Protein AF-A0A7J3JB28-F1 (afdb_monomer_lite)

Structure (mmCIF, N/CA/C/O backbone):
data_AF-A0A7J3JB28-F1
#
_entry.id   AF-A0A7J3JB28-F1
#
loop_
_atom_site.group_PDB
_atom_site.id
_atom_site.type_symbol
_atom_site.label_atom_id
_atom_site.label_alt_id
_atom_site.label_comp_id
_atom_site.label_asym_id
_atom_site.label_entity_id
_atom_site.label_seq_id
_atom_site.pdbx_PDB_ins_code
_atom_site.Cartn_x
_atom_site.Cartn_y
_atom_site.Cartn_z
_atom_site.occupancy
_atom_site.B_iso_or_equiv
_atom_site.auth_seq_id
_atom_site.auth_comp_id
_atom_site.auth_asym_id
_atom_site.auth_atom_id
_atom_site.pdbx_PDB_model_num
ATOM 1 N N . MET A 1 1 ? 47.075 -3.648 -44.534 1.00 46.03 1 MET A N 1
ATOM 2 C CA . MET A 1 1 ? 46.184 -3.100 -43.489 1.00 46.03 1 MET A CA 1
ATOM 3 C C . MET A 1 1 ? 44.748 -3.310 -43.951 1.00 46.03 1 MET A C 1
ATOM 5 O O . MET A 1 1 ? 44.348 -2.665 -44.908 1.00 46.03 1 MET A O 1
ATOM 9 N N . MET A 1 2 ? 44.014 -4.276 -43.385 1.00 45.34 2 MET A N 1
ATOM 10 C CA . MET A 1 2 ? 42.614 -4.510 -43.770 1.00 45.34 2 MET A CA 1
ATOM 11 C C . MET A 1 2 ? 41.726 -3.452 -43.120 1.00 45.34 2 MET A C 1
ATOM 13 O O . MET A 1 2 ? 41.536 -3.448 -41.904 1.00 45.34 2 MET A O 1
ATOM 17 N N . THR A 1 3 ? 41.192 -2.544 -43.929 1.00 58.06 3 THR A N 1
ATOM 18 C CA . THR A 1 3 ? 40.138 -1.626 -43.511 1.00 58.06 3 THR A CA 1
ATOM 19 C C . THR A 1 3 ? 38.873 -2.449 -43.276 1.00 58.06 3 THR A C 1
ATOM 21 O O . THR A 1 3 ? 38.276 -2.979 -44.210 1.00 58.06 3 THR A O 1
ATOM 24 N N . LYS A 1 4 ? 38.476 -2.614 -42.007 1.00 64.38 4 LYS A N 1
ATOM 25 C CA . LYS A 1 4 ? 37.159 -3.164 -41.657 1.00 64.38 4 LYS A CA 1
ATOM 26 C C . LYS A 1 4 ? 36.108 -2.277 -42.324 1.00 64.38 4 LYS A C 1
ATOM 28 O O . LYS A 1 4 ? 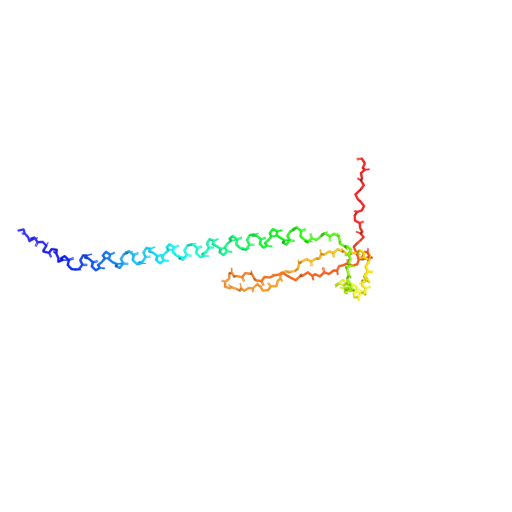35.870 -1.165 -41.861 1.00 64.38 4 LYS A O 1
ATOM 33 N N . GLN A 1 5 ? 35.516 -2.745 -43.420 1.00 67.25 5 GLN A N 1
ATOM 34 C CA . GLN A 1 5 ? 34.375 -2.084 -44.044 1.00 67.25 5 GLN A CA 1
ATOM 35 C C . GLN A 1 5 ? 33.208 -2.137 -43.052 1.00 67.25 5 GLN A C 1
ATOM 37 O O . GLN A 1 5 ? 32.580 -3.177 -42.851 1.00 67.25 5 GLN A O 1
ATOM 42 N N . LEU A 1 6 ? 32.980 -1.020 -42.362 1.00 65.81 6 LEU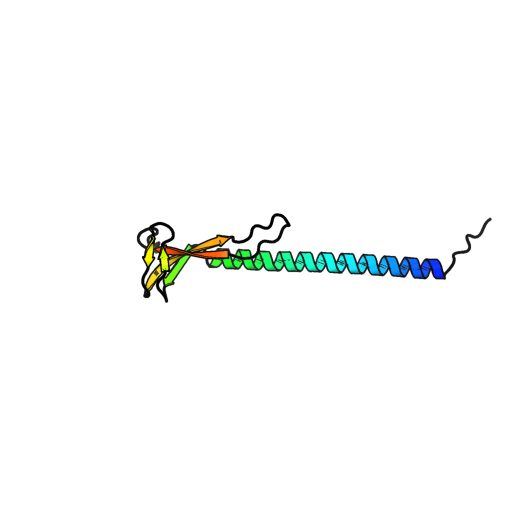 A N 1
ATOM 43 C CA . LEU A 1 6 ? 31.838 -0.822 -41.481 1.00 65.81 6 LEU A CA 1
ATOM 44 C C . LEU A 1 6 ? 30.584 -0.750 -42.357 1.00 65.81 6 LEU A C 1
ATOM 46 O O . LEU A 1 6 ? 30.432 0.184 -43.138 1.00 65.81 6 LEU A O 1
ATOM 50 N N . ASN A 1 7 ? 29.709 -1.750 -42.251 1.00 78.12 7 ASN A N 1
ATOM 51 C CA . ASN A 1 7 ? 28.446 -1.756 -42.979 1.00 78.12 7 ASN A CA 1
ATOM 52 C C . ASN A 1 7 ? 27.460 -0.793 -42.276 1.00 78.12 7 ASN A C 1
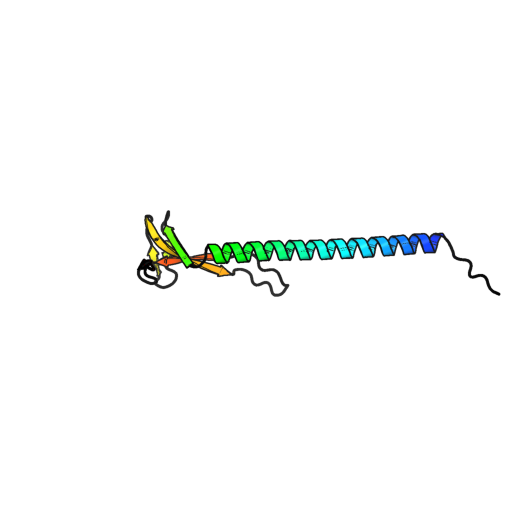ATOM 54 O O . ASN A 1 7 ? 27.071 -1.078 -41.137 1.00 78.12 7 ASN A O 1
ATOM 58 N N . PRO A 1 8 ? 27.079 0.333 -42.907 1.00 77.94 8 PRO A N 1
ATOM 59 C CA . PRO A 1 8 ? 26.276 1.383 -42.276 1.00 77.94 8 PRO A CA 1
ATOM 60 C C . PRO A 1 8 ? 24.896 0.893 -41.816 1.00 77.94 8 PRO A C 1
ATOM 62 O O . PRO A 1 8 ? 24.426 1.322 -40.762 1.00 77.94 8 PRO A O 1
ATOM 65 N N . ASP A 1 9 ? 24.295 -0.070 -42.519 1.00 79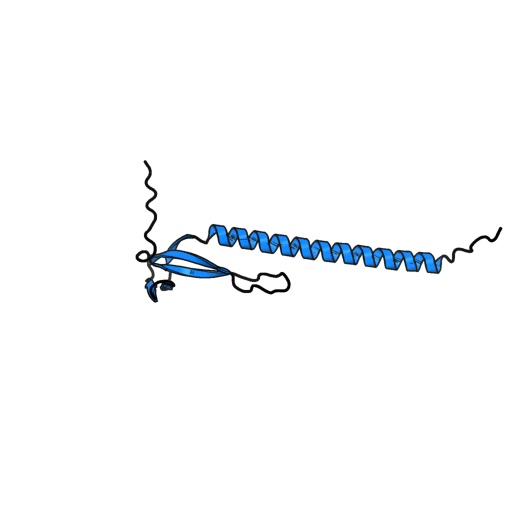.44 9 ASP A N 1
ATOM 66 C CA . ASP A 1 9 ? 22.969 -0.602 -42.179 1.00 79.44 9 ASP A CA 1
ATOM 67 C C . ASP A 1 9 ? 22.990 -1.397 -40.868 1.00 79.44 9 ASP A C 1
ATOM 69 O O . ASP A 1 9 ? 22.111 -1.246 -40.018 1.00 79.44 9 ASP A O 1
ATOM 73 N N . LYS A 1 10 ? 24.052 -2.182 -40.642 1.00 82.62 10 LYS A N 1
ATOM 74 C CA . LYS A 1 10 ? 24.234 -2.933 -39.387 1.00 82.62 10 LYS A CA 1
ATOM 75 C C . LYS A 1 10 ? 24.445 -2.008 -38.189 1.00 82.62 10 LYS A C 1
ATOM 77 O O . LYS A 1 10 ? 24.014 -2.321 -37.083 1.00 82.62 10 LYS A O 1
ATOM 82 N N . ILE A 1 11 ? 25.093 -0.864 -38.403 1.00 83.62 11 ILE A N 1
ATOM 83 C CA . ILE A 1 11 ? 25.321 0.140 -37.356 1.00 83.62 11 ILE A CA 1
ATOM 84 C C . ILE A 1 11 ? 24.007 0.840 -37.004 1.00 83.62 11 ILE A C 1
ATOM 86 O O . ILE A 1 11 ? 23.704 1.013 -35.822 1.00 83.62 11 ILE A O 1
ATOM 90 N N . ALA A 1 12 ? 23.203 1.196 -38.010 1.00 86.88 12 ALA A N 1
ATOM 91 C CA . ALA A 1 12 ? 21.885 1.789 -37.806 1.00 86.88 12 ALA A CA 1
ATOM 92 C C . ALA A 1 12 ? 20.943 0.836 -37.048 1.00 86.88 12 ALA A C 1
ATOM 94 O O . ALA A 1 12 ? 20.257 1.252 -36.110 1.00 86.88 12 ALA A O 1
ATOM 95 N N . GLU A 1 13 ? 20.956 -0.454 -37.391 1.00 89.38 13 GLU A N 1
ATOM 96 C CA . GLU A 1 13 ? 20.171 -1.472 -36.694 1.00 89.38 13 GLU A CA 1
ATOM 97 C C . GLU A 1 13 ? 20.622 -1.656 -35.237 1.00 89.38 13 GLU A C 1
ATOM 99 O O . GLU A 1 13 ? 19.791 -1.644 -34.324 1.00 89.38 13 GLU A O 1
ATOM 104 N N . GLN A 1 14 ? 21.932 -1.752 -34.993 1.00 87.69 14 GLN A N 1
ATOM 105 C CA . GLN A 1 14 ? 22.483 -1.872 -33.643 1.00 87.69 14 GLN A CA 1
ATOM 106 C C . GLN A 1 14 ? 22.144 -0.646 -32.780 1.00 87.69 14 GLN A C 1
ATOM 108 O O . GLN A 1 14 ? 21.788 -0.790 -31.608 1.00 87.69 14 GLN A O 1
ATOM 113 N N . TYR A 1 15 ? 22.191 0.557 -33.358 1.00 90.88 15 TYR A N 1
ATOM 114 C CA . TYR A 1 15 ? 21.784 1.783 -32.675 1.00 90.88 15 TYR A CA 1
ATOM 115 C C . TYR A 1 15 ? 20.289 1.778 -32.325 1.00 90.88 15 TYR A C 1
ATOM 117 O O . TYR A 1 15 ? 19.914 2.149 -31.210 1.00 90.88 15 TYR A O 1
ATOM 125 N N . ARG A 1 16 ? 19.428 1.295 -33.232 1.00 93.94 16 ARG A N 1
ATOM 126 C CA . ARG A 1 16 ? 17.986 1.153 -32.978 1.00 93.94 16 ARG A CA 1
ATOM 127 C C . ARG A 1 16 ? 17.709 0.198 -31.816 1.00 93.94 16 ARG A C 1
ATOM 129 O O . ARG A 1 16 ? 16.939 0.547 -30.924 1.00 93.94 16 ARG A O 1
ATOM 136 N N . LEU A 1 17 ? 18.359 -0.967 -31.800 1.00 94.19 17 LEU A N 1
ATOM 137 C CA . LEU A 1 17 ? 18.215 -1.955 -30.724 1.00 94.19 17 LEU A CA 1
ATOM 138 C C . LEU A 1 17 ? 18.699 -1.401 -29.379 1.00 94.19 17 LEU A C 1
ATOM 140 O O . LEU A 1 17 ? 18.026 -1.559 -28.362 1.00 94.19 17 LEU A O 1
ATOM 144 N N . TYR A 1 18 ? 19.831 -0.692 -29.373 1.00 93.69 18 TYR A N 1
ATOM 145 C CA . TYR A 1 18 ? 20.328 -0.020 -28.175 1.00 93.69 18 TYR A CA 1
ATOM 146 C C . TYR A 1 18 ? 19.332 1.021 -27.647 1.00 93.69 18 TYR A C 1
ATOM 148 O O . TYR A 1 18 ? 19.061 1.062 -26.444 1.00 93.69 18 TYR A O 1
ATOM 156 N N . LYS A 1 19 ? 18.759 1.840 -28.539 1.00 95.69 19 LYS A N 1
ATOM 157 C CA . LYS A 1 19 ? 17.761 2.852 -28.178 1.00 95.69 19 LYS A CA 1
ATOM 158 C C . LYS A 1 19 ? 16.519 2.211 -27.553 1.00 95.69 19 LYS A C 1
ATOM 160 O O . LYS A 1 19 ? 16.126 2.624 -26.466 1.00 95.69 19 LYS A O 1
ATOM 165 N N . GLN A 1 20 ? 15.981 1.159 -28.171 1.00 95.81 20 GLN A N 1
ATOM 166 C CA . GLN A 1 20 ? 14.829 0.416 -27.645 1.00 95.81 20 GLN A CA 1
ATOM 167 C C . GLN A 1 20 ? 15.117 -0.201 -26.272 1.00 95.81 20 GLN A C 1
ATOM 169 O O . GLN A 1 20 ? 14.322 -0.051 -25.349 1.00 95.81 20 GLN A O 1
ATOM 174 N N . ALA A 1 21 ? 16.275 -0.846 -26.098 1.00 94.44 21 ALA A N 1
ATOM 175 C CA . ALA A 1 21 ? 16.658 -1.427 -24.813 1.00 94.44 21 ALA A CA 1
ATOM 176 C C . ALA A 1 21 ? 16.823 -0.357 -23.721 1.00 94.44 21 ALA A C 1
ATOM 178 O O . ALA A 1 21 ? 16.466 -0.581 -22.564 1.00 94.44 21 ALA A O 1
ATOM 179 N N . ARG A 1 22 ? 17.353 0.820 -24.073 1.00 95.38 22 ARG A N 1
ATOM 180 C CA . ARG A 1 22 ? 17.461 1.953 -23.147 1.00 95.38 22 ARG A CA 1
ATOM 181 C C . ARG A 1 22 ? 16.085 2.481 -22.748 1.00 95.38 22 ARG A C 1
ATOM 183 O O . ARG A 1 22 ? 15.862 2.698 -21.563 1.00 95.38 22 ARG A O 1
ATOM 190 N N . GLU A 1 23 ? 15.186 2.677 -23.708 1.00 94.81 23 GLU A N 1
ATOM 191 C CA . GLU A 1 23 ? 13.815 3.137 -23.454 1.00 94.81 23 GLU A CA 1
ATOM 192 C C . GLU A 1 23 ? 13.039 2.136 -22.590 1.00 94.81 23 GLU A C 1
ATOM 194 O O . GLU A 1 23 ? 12.399 2.544 -21.625 1.00 94.81 23 GLU A O 1
ATOM 199 N N . ALA A 1 24 ? 13.181 0.832 -22.848 1.00 94.50 24 ALA A N 1
ATOM 200 C CA . ALA A 1 24 ? 12.569 -0.216 -22.036 1.00 94.50 24 ALA A CA 1
ATOM 201 C C . ALA A 1 24 ? 13.061 -0.196 -20.579 1.00 94.50 24 ALA A C 1
ATOM 203 O O . ALA A 1 24 ? 12.251 -0.298 -19.660 1.00 94.50 24 ALA A O 1
ATOM 204 N N . ARG A 1 25 ? 14.372 -0.009 -20.350 1.00 93.56 25 ARG A N 1
ATOM 205 C CA . ARG A 1 25 ? 14.920 0.123 -18.987 1.00 93.56 25 ARG A CA 1
ATOM 206 C C . ARG A 1 25 ? 14.372 1.349 -18.263 1.00 93.56 25 ARG A C 1
ATOM 208 O O . ARG A 1 25 ? 13.984 1.231 -17.109 1.00 93.56 25 ARG A O 1
ATOM 215 N N . ILE A 1 26 ? 14.312 2.496 -18.942 1.00 93.50 26 ILE A N 1
ATOM 216 C CA . ILE A 1 26 ? 13.767 3.731 -18.360 1.00 93.50 26 ILE A CA 1
ATOM 217 C C . ILE A 1 26 ? 12.288 3.546 -18.009 1.00 93.50 26 ILE A C 1
ATOM 219 O O . ILE A 1 26 ? 11.875 3.920 -16.918 1.00 93.50 26 ILE A O 1
ATOM 223 N N . ALA A 1 27 ? 11.498 2.937 -18.897 1.00 93.81 27 ALA A N 1
ATOM 224 C CA . ALA A 1 27 ? 10.086 2.670 -18.638 1.00 93.81 27 ALA A CA 1
ATOM 225 C C . ALA A 1 27 ? 9.892 1.730 -17.435 1.00 93.81 27 ALA A C 1
ATOM 227 O O . ALA A 1 27 ? 9.043 1.985 -16.583 1.00 93.81 27 ALA A O 1
ATOM 228 N N . GLN A 1 28 ? 10.710 0.679 -17.327 1.00 90.88 28 GLN A N 1
ATOM 229 C CA . GLN A 1 28 ? 10.671 -0.243 -16.191 1.00 90.88 28 GLN A CA 1
ATOM 230 C C . GLN A 1 28 ? 11.052 0.451 -14.874 1.00 90.88 28 GLN A C 1
ATOM 232 O O . GLN A 1 28 ? 10.396 0.242 -13.855 1.00 90.88 28 GLN A O 1
ATOM 237 N N . GLU A 1 29 ? 12.087 1.291 -14.892 1.00 90.62 29 GLU A N 1
ATOM 238 C CA . GLU A 1 29 ? 12.515 2.067 -13.726 1.00 90.62 29 GLU A CA 1
ATOM 239 C C . GLU A 1 29 ? 11.435 3.068 -13.294 1.00 90.62 29 GLU A C 1
ATOM 241 O O . GLU A 1 29 ? 11.097 3.138 -12.115 1.00 90.62 29 GLU A O 1
ATOM 246 N N . GLN A 1 30 ? 10.817 3.777 -14.243 1.00 91.06 30 GLN A N 1
ATOM 247 C CA . GLN A 1 30 ? 9.701 4.686 -13.971 1.00 91.06 30 GLN A CA 1
ATOM 248 C C . GLN A 1 30 ? 8.500 3.959 -13.364 1.00 91.06 30 GLN A C 1
ATOM 250 O O . GLN A 1 30 ? 7.913 4.449 -12.401 1.00 91.06 30 GLN A O 1
ATOM 255 N N . GLN A 1 31 ? 8.159 2.777 -13.881 1.00 88.12 31 GLN A N 1
ATOM 256 C CA . GLN A 1 31 ? 7.076 1.966 -13.333 1.00 88.12 31 GLN A CA 1
ATOM 257 C C . GLN A 1 31 ? 7.374 1.534 -11.891 1.00 88.12 31 GLN A C 1
ATOM 259 O O . GLN A 1 31 ? 6.490 1.597 -11.039 1.00 88.12 31 GLN A O 1
ATOM 264 N N . LEU A 1 32 ? 8.616 1.137 -11.597 1.00 86.06 32 LEU A N 1
ATOM 265 C CA . LEU A 1 32 ? 9.026 0.769 -10.243 1.00 86.06 32 LEU A CA 1
ATOM 266 C C . LEU A 1 32 ? 8.969 1.969 -9.287 1.00 86.06 32 LEU A C 1
ATOM 268 O O . LEU A 1 32 ? 8.456 1.835 -8.179 1.00 86.06 32 LEU A O 1
ATOM 272 N N . ILE A 1 33 ? 9.446 3.141 -9.719 1.00 86.94 33 ILE A N 1
ATOM 273 C CA . ILE A 1 33 ? 9.381 4.385 -8.935 1.00 86.94 33 ILE A CA 1
ATOM 274 C C . ILE A 1 33 ? 7.927 4.749 -8.631 1.00 86.94 33 ILE A C 1
ATOM 276 O O . ILE A 1 33 ? 7.597 5.056 -7.486 1.00 86.94 33 ILE A O 1
ATOM 280 N N . GLN A 1 34 ? 7.044 4.682 -9.631 1.00 84.94 34 GLN A N 1
ATOM 281 C CA . GLN A 1 34 ? 5.627 4.965 -9.433 1.00 84.94 34 GLN A CA 1
ATOM 282 C C . GLN A 1 34 ? 5.005 3.998 -8.417 1.00 84.94 34 GLN A C 1
ATOM 284 O O . GLN A 1 34 ? 4.324 4.433 -7.491 1.00 84.94 34 GLN A O 1
ATOM 289 N N . GLN A 1 35 ? 5.291 2.700 -8.535 1.00 81.75 35 GLN A N 1
ATOM 290 C CA . GLN A 1 35 ? 4.803 1.698 -7.586 1.00 81.75 35 GLN A CA 1
ATOM 291 C C . GLN A 1 35 ? 5.325 1.950 -6.167 1.00 81.75 35 GLN A C 1
ATOM 293 O O . GLN A 1 35 ? 4.562 1.862 -5.206 1.00 81.75 35 GLN A O 1
ATOM 298 N N . GLN A 1 36 ? 6.603 2.303 -6.017 1.00 82.75 36 GLN A N 1
ATOM 299 C CA . GLN A 1 36 ? 7.179 2.647 -4.717 1.00 82.75 36 GLN A CA 1
ATOM 300 C C . GLN A 1 36 ? 6.482 3.866 -4.105 1.00 82.75 36 GLN A C 1
ATOM 302 O O . GLN A 1 36 ? 6.058 3.800 -2.951 1.00 82.75 36 GLN A O 1
ATOM 307 N N . ALA A 1 37 ? 6.273 4.928 -4.884 1.00 83.12 37 ALA A N 1
ATOM 308 C CA . ALA A 1 37 ? 5.572 6.124 -4.425 1.00 83.12 37 ALA A CA 1
ATOM 309 C C . ALA A 1 37 ? 4.124 5.825 -3.993 1.00 83.12 37 ALA A C 1
ATOM 311 O O . ALA A 1 37 ? 3.683 6.282 -2.938 1.00 83.12 37 ALA A O 1
ATOM 312 N N . GLU A 1 38 ? 3.393 5.009 -4.760 1.00 81.62 38 GLU A N 1
ATOM 313 C CA . GLU A 1 38 ? 2.033 4.579 -4.411 1.00 81.62 38 GLU A CA 1
ATOM 314 C C . GLU A 1 38 ? 2.012 3.789 -3.098 1.00 81.62 38 GLU A C 1
ATOM 316 O O . GLU A 1 38 ? 1.169 4.040 -2.231 1.00 81.62 38 GLU A O 1
ATOM 321 N N . THR A 1 39 ? 2.967 2.872 -2.904 1.00 78.38 39 THR A N 1
ATOM 322 C CA . THR A 1 39 ? 3.073 2.138 -1.639 1.00 78.38 39 THR A CA 1
ATOM 323 C C . THR A 1 39 ? 3.409 3.065 -0.478 1.00 78.38 39 THR A C 1
ATOM 325 O O . THR A 1 39 ? 2.788 2.954 0.576 1.00 78.38 39 THR A O 1
ATOM 328 N N . GLU A 1 40 ? 4.336 4.008 -0.641 1.00 81.81 40 GLU A N 1
ATOM 329 C CA . GLU A 1 40 ? 4.703 4.942 0.422 1.00 81.81 40 GLU A CA 1
ATOM 330 C C . GLU A 1 40 ? 3.509 5.803 0.849 1.00 81.81 40 GLU A C 1
ATOM 332 O O . GLU A 1 40 ? 3.203 5.877 2.043 1.00 81.81 40 GLU A O 1
ATOM 337 N N . ALA A 1 41 ? 2.778 6.374 -0.112 1.00 80.38 41 ALA A N 1
ATOM 338 C CA . ALA A 1 41 ? 1.556 7.128 0.162 1.00 80.38 41 ALA A CA 1
ATOM 339 C C . ALA A 1 41 ? 0.534 6.278 0.935 1.00 80.38 41 ALA A C 1
ATOM 341 O O . ALA A 1 41 ? -0.087 6.732 1.900 1.00 80.38 41 ALA A O 1
ATOM 342 N N . PHE A 1 42 ? 0.415 5.005 0.563 1.00 77.06 42 PHE A N 1
ATOM 343 C CA . PHE A 1 42 ? -0.456 4.047 1.223 1.00 77.06 42 PHE A CA 1
ATOM 344 C C . PHE A 1 42 ? -0.036 3.748 2.677 1.00 77.06 42 PHE A C 1
ATOM 346 O O . PHE A 1 42 ? -0.876 3.701 3.584 1.00 77.06 42 PHE A O 1
ATOM 353 N N . TRP A 1 43 ? 1.268 3.602 2.932 1.00 79.12 43 TRP A N 1
ATOM 354 C CA . TRP A 1 43 ? 1.824 3.437 4.278 1.00 79.12 43 TRP A CA 1
ATOM 355 C C . TRP A 1 43 ? 1.579 4.665 5.158 1.00 79.12 43 TRP A C 1
ATOM 357 O O . TRP A 1 43 ? 1.251 4.505 6.338 1.00 79.12 43 TRP A O 1
ATOM 367 N N . GLN A 1 44 ? 1.704 5.873 4.602 1.00 82.62 44 GLN A N 1
ATOM 368 C CA . GLN A 1 44 ? 1.424 7.114 5.328 1.00 82.62 44 GLN A CA 1
ATOM 369 C C . GLN A 1 44 ? -0.058 7.223 5.693 1.00 82.62 44 GLN A C 1
ATOM 371 O O . GLN A 1 44 ? -0.381 7.379 6.870 1.00 82.62 44 GLN A O 1
ATOM 376 N N . ALA A 1 45 ? -0.966 6.997 4.737 1.00 79.19 45 ALA A N 1
ATOM 377 C CA . ALA A 1 45 ? -2.406 6.995 4.999 1.00 79.19 45 ALA A CA 1
ATOM 378 C C . ALA A 1 45 ? -2.792 5.986 6.095 1.00 79.19 45 ALA A C 1
ATOM 380 O O . ALA A 1 45 ? -3.591 6.279 6.988 1.00 79.19 45 ALA A O 1
ATOM 381 N N . LYS A 1 46 ? -2.173 4.797 6.092 1.00 80.38 46 LYS A N 1
ATOM 382 C CA . LYS A 1 46 ? -2.375 3.818 7.162 1.00 80.38 46 LYS A CA 1
ATOM 383 C C . LYS A 1 46 ? -1.918 4.352 8.520 1.00 80.38 46 LYS A C 1
ATOM 385 O O . LYS A 1 46 ? -2.655 4.194 9.492 1.00 80.38 46 LYS A O 1
ATOM 390 N N . LYS A 1 47 ? -0.711 4.921 8.610 1.00 78.94 47 LYS A N 1
ATOM 391 C CA . LYS A 1 47 ? -0.179 5.481 9.866 1.00 78.94 47 LYS A CA 1
ATOM 392 C C . LYS A 1 47 ? -1.085 6.576 10.410 1.00 78.94 47 LYS A C 1
ATOM 394 O O . LYS A 1 47 ? -1.323 6.617 11.610 1.00 78.94 47 LYS A O 1
ATOM 399 N N . GLU A 1 48 ? -1.624 7.414 9.532 1.00 81.56 48 GLU A N 1
ATOM 400 C CA . GLU A 1 48 ? -2.536 8.477 9.929 1.00 81.56 48 GLU A CA 1
ATOM 401 C C . GLU A 1 48 ? -3.865 7.952 10.465 1.00 81.56 48 GLU A C 1
ATOM 403 O O . GLU A 1 48 ? -4.447 8.587 11.337 1.00 81.56 48 GLU A O 1
ATOM 408 N N . ILE A 1 49 ? -4.389 6.844 9.939 1.00 79.62 49 ILE A N 1
ATOM 409 C CA . ILE A 1 49 ? -5.707 6.319 10.330 1.00 79.62 49 ILE A CA 1
ATOM 410 C C . ILE A 1 49 ? -5.593 5.354 11.518 1.00 79.62 49 ILE A C 1
ATOM 412 O O . ILE A 1 49 ? -6.474 5.308 12.379 1.00 79.62 49 ILE A O 1
ATOM 416 N N . ALA A 1 50 ? -4.520 4.567 11.585 1.00 81.50 50 ALA A N 1
ATOM 417 C CA . ALA A 1 50 ? -4.335 3.560 12.617 1.00 81.50 50 ALA A CA 1
ATOM 418 C C . ALA A 1 50 ? -4.149 4.200 13.999 1.00 81.50 50 ALA A C 1
ATOM 420 O O . ALA A 1 50 ? -3.264 5.016 14.223 1.00 81.50 50 ALA A O 1
ATOM 421 N N . GLY A 1 51 ? -4.964 3.775 14.960 1.00 79.31 51 GLY A N 1
ATOM 422 C CA . GLY A 1 51 ? -4.911 4.263 16.334 1.00 79.31 51 GLY A CA 1
ATOM 423 C C . GLY A 1 51 ? -5.693 5.551 16.579 1.00 79.31 51 GLY A C 1
ATOM 424 O O . GLY A 1 51 ? -5.839 5.916 17.744 1.00 79.31 51 GLY A O 1
ATOM 425 N N . LYS A 1 52 ? -6.251 6.192 15.540 1.00 86.00 52 LYS A N 1
ATOM 426 C CA . LYS A 1 52 ? -7.176 7.315 15.727 1.00 86.00 52 LYS A CA 1
ATOM 427 C C . LYS A 1 52 ? -8.474 6.852 16.367 1.00 86.00 52 LYS A C 1
ATOM 429 O O . LYS A 1 52 ? -8.987 5.766 16.086 1.00 86.00 52 LYS A O 1
ATOM 434 N N . GLN A 1 53 ? -9.009 7.723 17.206 1.00 86.81 53 GLN A N 1
ATOM 435 C CA . GLN A 1 53 ? -10.323 7.570 17.804 1.00 86.81 53 GLN A CA 1
ATOM 436 C C . GLN A 1 53 ? -11.321 8.344 16.955 1.00 86.81 53 GLN A C 1
ATOM 438 O O . GLN A 1 53 ? -11.098 9.505 16.622 1.00 86.81 53 GLN A O 1
ATOM 443 N N . VAL A 1 54 ? -12.385 7.666 16.538 1.00 87.44 54 VAL A N 1
ATOM 444 C CA . VAL A 1 54 ? -13.413 8.222 15.659 1.00 87.44 54 VAL A CA 1
ATOM 445 C C . VAL A 1 54 ? -14.789 7.933 16.233 1.00 87.44 54 VAL A C 1
ATOM 447 O O . VAL A 1 54 ? -15.028 6.876 16.820 1.00 87.44 54 VAL A O 1
ATOM 450 N N . THR A 1 55 ? -15.713 8.861 16.026 1.00 90.75 55 THR A N 1
ATOM 451 C CA . THR A 1 55 ? -17.133 8.628 16.285 1.00 90.75 55 THR A CA 1
ATOM 452 C C . THR A 1 55 ? -17.722 7.831 15.125 1.00 90.75 55 THR A C 1
ATOM 454 O O . THR A 1 55 ? -17.657 8.251 13.965 1.00 90.75 55 THR A O 1
ATOM 457 N N . CYS A 1 56 ? -18.284 6.664 15.425 1.00 88.75 56 CYS A N 1
ATOM 458 C CA . CYS A 1 56 ? -18.857 5.779 14.420 1.00 88.75 56 CYS A CA 1
ATOM 459 C C . CYS A 1 56 ? -20.140 6.393 13.846 1.00 88.75 56 CYS A C 1
ATOM 461 O O . CYS A 1 56 ? -21.088 6.649 14.578 1.00 88.75 56 CYS A O 1
ATOM 463 N N . ARG A 1 57 ? -20.209 6.623 12.528 1.00 89.88 57 ARG A N 1
ATOM 464 C CA . ARG A 1 57 ? -21.449 7.106 11.876 1.00 89.88 57 ARG A CA 1
ATOM 465 C C . ARG A 1 57 ? -22.486 6.001 11.658 1.00 89.88 57 ARG A C 1
ATOM 467 O O . ARG A 1 57 ? -23.651 6.293 11.422 1.00 89.88 57 ARG A O 1
ATOM 474 N N . LYS A 1 58 ? -22.046 4.745 11.669 1.00 90.12 58 LYS A N 1
ATOM 475 C CA . LYS A 1 58 ? -22.852 3.534 11.482 1.00 90.12 58 LYS A CA 1
ATOM 476 C C . LYS A 1 58 ? -22.446 2.518 12.541 1.00 90.12 58 LYS A C 1
ATOM 478 O O . LYS A 1 58 ? -21.377 2.665 13.132 1.00 90.12 58 LYS A O 1
ATOM 483 N N . SER A 1 59 ? -23.275 1.502 12.759 1.00 91.25 59 SER A N 1
ATOM 484 C CA . SER A 1 59 ? -22.908 0.426 13.667 1.00 91.25 59 SER A CA 1
ATOM 485 C C . SER A 1 59 ? -21.738 -0.393 13.110 1.00 91.25 59 SER A C 1
ATOM 487 O O . SER A 1 59 ? -21.659 -0.684 11.914 1.00 91.25 59 SER A O 1
ATOM 489 N N . HIS A 1 60 ? -20.806 -0.747 13.988 1.00 91.81 60 HIS A N 1
ATOM 490 C CA . HIS A 1 60 ? -19.635 -1.564 13.677 1.00 91.81 60 HIS A CA 1
ATOM 491 C C . HIS A 1 60 ? -19.465 -2.651 14.734 1.00 91.81 60 HIS A C 1
ATOM 493 O O . HIS A 1 60 ? -19.938 -2.513 15.852 1.00 91.81 60 HIS A O 1
ATOM 499 N N . VAL A 1 61 ? -18.770 -3.739 14.412 1.00 93.44 61 VAL A N 1
ATOM 500 C CA . VAL A 1 61 ? -18.471 -4.790 15.394 1.00 93.44 61 VAL A CA 1
ATOM 501 C C . VAL A 1 61 ? -17.048 -4.607 15.903 1.00 93.44 61 VAL A C 1
ATOM 503 O O . VAL A 1 61 ? -16.112 -4.456 15.115 1.00 93.44 61 VAL A O 1
ATOM 506 N N . CYS A 1 62 ? -16.885 -4.614 17.225 1.00 93.31 62 CYS A N 1
ATOM 507 C CA . CYS A 1 62 ? -15.578 -4.580 17.859 1.00 93.31 62 CYS A CA 1
ATOM 508 C C . CYS A 1 62 ? -14.787 -5.844 17.508 1.00 93.31 62 CYS A C 1
ATOM 510 O O . CYS A 1 62 ? -15.235 -6.953 17.796 1.00 93.31 62 CYS A O 1
ATOM 512 N N . VAL A 1 63 ? -13.583 -5.679 16.961 1.00 92.56 63 VAL A N 1
ATOM 513 C CA . VAL A 1 63 ? -12.730 -6.811 16.563 1.00 92.56 63 VAL A CA 1
ATOM 514 C C . VAL A 1 63 ? -12.166 -7.603 17.754 1.00 92.56 63 VAL A C 1
ATOM 516 O O . VAL A 1 63 ? -11.767 -8.747 17.580 1.00 92.56 63 VAL A O 1
ATOM 519 N N . GLU A 1 64 ? -12.127 -7.023 18.959 1.00 91.44 64 GLU A N 1
ATOM 520 C CA . GLU A 1 64 ? -11.557 -7.686 20.147 1.00 91.44 64 GLU A CA 1
ATOM 521 C C . GLU A 1 64 ? -12.604 -8.421 20.988 1.00 91.44 64 GLU A C 1
ATOM 523 O O . GLU A 1 64 ? -12.356 -9.535 21.434 1.00 91.44 64 GLU A O 1
ATOM 528 N N . CYS A 1 65 ? -13.778 -7.820 21.201 1.00 92.00 65 CYS A N 1
ATOM 529 C CA . CYS A 1 65 ? -14.808 -8.390 22.077 1.00 92.00 65 CYS A CA 1
ATOM 530 C C . CYS A 1 65 ? -16.109 -8.775 21.367 1.00 92.00 65 CYS A C 1
ATOM 532 O O . CYS A 1 65 ? -17.042 -9.220 22.027 1.00 92.00 65 CYS A O 1
ATOM 534 N N . GLY A 1 66 ? -16.224 -8.552 20.054 1.00 90.69 66 GLY A N 1
ATOM 535 C CA . GLY A 1 66 ? -17.428 -8.881 19.282 1.00 90.69 66 GLY A CA 1
ATOM 536 C C . GLY A 1 66 ? -18.658 -8.024 19.601 1.00 90.69 66 GLY A C 1
ATOM 537 O O . GLY A 1 66 ? -19.713 -8.224 19.006 1.00 90.69 66 GLY A O 1
ATOM 538 N N . ARG A 1 67 ? -18.553 -7.054 20.520 1.00 93.12 67 ARG A N 1
ATOM 539 C CA . ARG A 1 67 ? -19.652 -6.140 20.852 1.00 93.12 67 ARG A CA 1
ATOM 540 C C . ARG A 1 67 ? -19.978 -5.237 19.658 1.00 93.12 67 ARG A C 1
ATOM 542 O O . ARG A 1 67 ? -19.067 -4.700 19.028 1.00 93.12 67 ARG A O 1
ATOM 549 N N . VAL A 1 68 ? -21.267 -5.004 19.421 1.00 93.31 68 VAL A N 1
ATOM 550 C CA . VAL A 1 68 ? -21.738 -3.971 18.491 1.00 93.31 68 VAL A CA 1
ATOM 551 C C . VAL A 1 68 ? -21.484 -2.584 19.089 1.00 93.31 68 VAL A C 1
ATOM 553 O O . VAL A 1 68 ? -21.867 -2.292 20.222 1.00 93.31 68 VAL A O 1
ATOM 556 N N . ILE A 1 69 ? -20.767 -1.771 18.327 1.00 92.56 69 ILE A N 1
ATOM 557 C CA . ILE A 1 69 ? -20.505 -0.354 18.535 1.00 92.56 69 ILE A CA 1
ATOM 558 C C . ILE A 1 69 ? -21.608 0.382 17.790 1.00 92.56 69 ILE A C 1
ATOM 560 O O . ILE A 1 69 ? -21.690 0.264 16.567 1.00 92.56 69 ILE A O 1
ATOM 564 N N . GLU A 1 70 ? -22.462 1.096 18.507 1.00 92.25 70 GLU A N 1
ATOM 565 C CA . GLU A 1 70 ? -23.601 1.779 17.898 1.00 92.25 70 GLU A CA 1
ATOM 566 C C . GLU A 1 70 ? -23.179 3.059 17.164 1.00 92.25 70 GLU A C 1
ATOM 568 O O . GLU A 1 70 ? -22.102 3.623 17.387 1.00 92.25 70 GLU A O 1
ATOM 573 N N . ALA A 1 71 ? -24.046 3.544 16.273 1.00 91.00 71 ALA A N 1
ATOM 574 C CA . ALA A 1 71 ? -23.845 4.856 15.667 1.00 91.00 71 ALA A CA 1
ATOM 575 C C . ALA A 1 71 ? -23.833 5.941 16.764 1.00 91.00 71 ALA A C 1
ATOM 577 O O . ALA A 1 71 ? -24.710 5.982 17.622 1.00 91.00 71 ALA A O 1
ATOM 578 N N . GLY A 1 72 ? -22.830 6.816 16.738 1.00 87.94 72 GLY A N 1
ATOM 579 C CA . GLY A 1 72 ? -22.580 7.829 17.764 1.00 87.94 72 GLY A CA 1
ATOM 580 C C . GLY A 1 72 ? -21.601 7.398 18.862 1.00 87.94 72 GLY A C 1
ATOM 581 O O . GLY A 1 72 ? -21.094 8.265 19.569 1.00 87.94 72 GLY A O 1
ATOM 582 N N . GLU A 1 73 ? -21.262 6.109 18.988 1.00 87.94 73 GLU A N 1
ATOM 583 C CA . GLU A 1 73 ? -20.234 5.660 19.936 1.00 87.94 73 GLU A CA 1
ATOM 584 C C . GLU A 1 73 ? -18.808 5.879 19.386 1.00 87.94 73 GLU A C 1
ATOM 586 O O . GLU A 1 73 ? -18.538 5.786 18.182 1.00 87.94 73 GLU A O 1
ATOM 591 N N . CYS A 1 74 ? -17.861 6.158 20.289 1.00 89.00 74 CYS A N 1
ATOM 592 C CA . CYS A 1 74 ? -16.444 6.284 19.950 1.00 89.00 74 CYS A CA 1
ATOM 593 C C . CYS A 1 74 ? -15.772 4.909 19.823 1.00 89.00 74 CYS A C 1
ATOM 595 O O . CYS A 1 74 ? -15.933 4.031 20.678 1.00 89.00 74 CYS A O 1
ATOM 597 N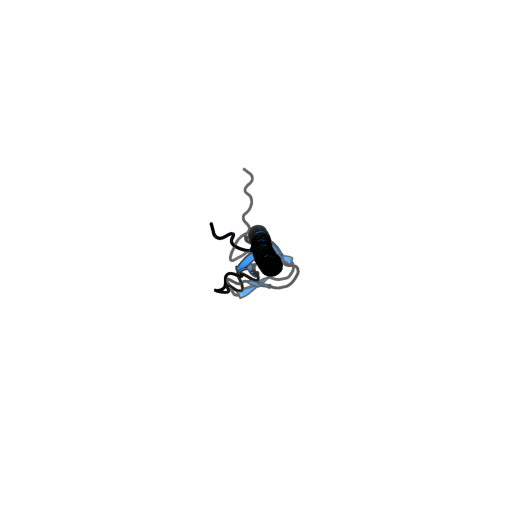 N . ALA A 1 75 ? -14.951 4.752 18.785 1.00 90.12 75 ALA A N 1
ATOM 598 C CA . ALA A 1 75 ? -14.137 3.568 18.548 1.00 90.12 75 ALA A CA 1
ATOM 599 C C . ALA A 1 75 ? -12.715 3.941 18.125 1.00 90.12 75 ALA A C 1
ATOM 601 O O . ALA A 1 75 ? -12.491 4.953 17.463 1.00 90.12 75 ALA A O 1
ATOM 602 N N . THR A 1 76 ? -11.748 3.091 18.461 1.00 91.38 76 THR A N 1
ATOM 603 C CA . THR A 1 76 ? -10.389 3.195 17.922 1.00 91.38 76 THR A CA 1
ATOM 604 C C . THR A 1 76 ? -10.299 2.428 16.606 1.00 91.38 76 THR A C 1
ATOM 606 O O . THR A 1 76 ? -10.644 1.247 16.556 1.00 91.38 76 THR A O 1
ATOM 609 N N . VAL A 1 77 ? -9.805 3.071 15.549 1.00 89.81 77 VAL A N 1
ATOM 610 C CA . VAL A 1 77 ? -9.596 2.429 14.246 1.00 89.81 77 VAL A CA 1
ATOM 611 C C . VAL A 1 77 ? -8.288 1.645 14.255 1.00 89.81 77 VAL A C 1
ATOM 613 O O . VAL A 1 77 ? -7.233 2.157 14.632 1.00 89.81 77 VAL A O 1
ATOM 616 N N . LYS A 1 78 ? -8.331 0.397 13.803 1.00 87.44 78 LYS A N 1
ATOM 617 C CA . LYS A 1 78 ? -7.161 -0.453 13.589 1.00 87.44 78 LYS A CA 1
ATOM 618 C C . LYS A 1 78 ? -7.086 -0.802 12.111 1.00 87.44 78 LYS A C 1
ATOM 620 O O . LYS A 1 78 ? -8.014 -1.366 11.553 1.00 87.44 78 LYS A O 1
ATOM 625 N N . ALA A 1 79 ? -5.988 -0.448 11.456 1.00 84.94 79 ALA A N 1
ATOM 626 C CA . ALA A 1 79 ? -5.783 -0.784 10.053 1.00 84.94 79 ALA A CA 1
ATOM 627 C C . ALA A 1 79 ? -4.918 -2.049 9.934 1.00 84.94 79 ALA A C 1
ATOM 629 O O . ALA A 1 79 ? -3.785 -2.099 10.426 1.00 84.94 79 ALA A O 1
ATOM 630 N N . HIS A 1 80 ? -5.441 -3.069 9.265 1.00 78.25 80 HIS A N 1
ATOM 631 C CA . HIS A 1 80 ? -4.752 -4.318 8.947 1.00 78.25 80 HIS A CA 1
ATOM 632 C C . HIS A 1 80 ? -4.321 -4.308 7.488 1.00 78.25 80 HIS A C 1
ATOM 634 O O . HIS A 1 80 ? -5.073 -3.840 6.646 1.00 78.25 80 HIS A O 1
ATOM 640 N N . PHE A 1 81 ? -3.129 -4.819 7.182 1.00 72.25 81 PHE A N 1
ATOM 641 C CA . PHE A 1 81 ? -2.740 -5.003 5.784 1.00 72.25 81 PHE A CA 1
ATOM 642 C C . PHE A 1 81 ? -3.530 -6.147 5.175 1.00 72.25 81 PHE A C 1
ATOM 644 O O . PHE A 1 81 ? -3.653 -7.208 5.786 1.00 72.25 81 PHE A O 1
ATOM 651 N N . THR A 1 82 ? -4.027 -5.928 3.968 1.00 68.69 82 THR A N 1
ATOM 652 C CA . 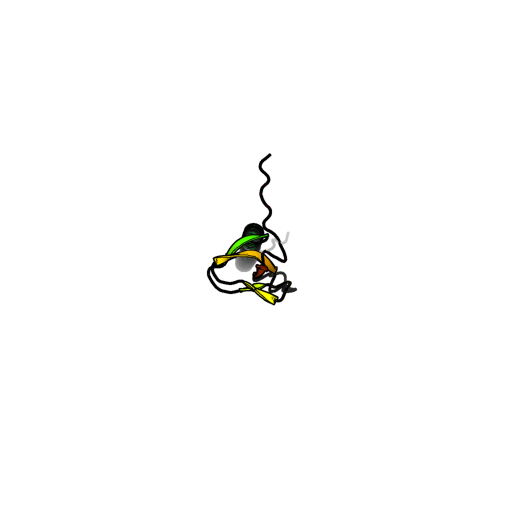THR A 1 82 ? -4.631 -6.963 3.141 1.00 68.69 82 THR A CA 1
ATOM 653 C C . THR A 1 82 ? -3.842 -7.041 1.836 1.00 68.69 82 THR A C 1
ATOM 655 O O . THR A 1 82 ? -3.386 -6.030 1.316 1.00 68.69 82 THR A O 1
ATOM 658 N N . ASN A 1 83 ? -3.612 -8.266 1.357 1.00 60.62 83 ASN A N 1
ATOM 659 C CA . ASN A 1 83 ? -2.755 -8.608 0.213 1.00 60.62 83 ASN A CA 1
ATOM 660 C C . ASN A 1 83 ? -1.252 -8.352 0.422 1.00 60.62 83 ASN A C 1
ATOM 662 O O . ASN A 1 83 ? -0.687 -7.402 -0.107 1.00 60.62 83 ASN A O 1
ATOM 666 N N . LEU A 1 84 ? -0.584 -9.266 1.131 1.00 56.09 84 LEU A N 1
ATOM 667 C CA . LEU A 1 84 ? 0.851 -9.508 0.951 1.00 56.09 84 LEU A CA 1
ATOM 668 C C . LEU A 1 84 ? 1.015 -10.419 -0.273 1.00 56.09 84 LEU A C 1
ATOM 670 O O . LEU A 1 84 ? 0.936 -11.639 -0.140 1.00 56.09 84 LEU A O 1
ATOM 674 N N . SER A 1 85 ? 1.190 -9.860 -1.472 1.00 53.78 85 SER A N 1
ATOM 675 C CA . SER A 1 85 ? 1.654 -10.680 -2.593 1.00 53.78 85 SER A CA 1
ATOM 676 C C . SER A 1 85 ? 3.166 -10.906 -2.445 1.00 53.78 85 SER A C 1
ATOM 678 O O . SER A 1 85 ? 3.940 -9.962 -2.276 1.00 53.78 85 SER A O 1
ATOM 680 N N . LEU A 1 86 ? 3.592 -12.174 -2.520 1.00 52.56 86 LEU A N 1
ATOM 681 C CA . LEU A 1 86 ? 5.007 -12.577 -2.512 1.00 52.56 86 LEU A CA 1
ATOM 682 C C . LEU A 1 86 ? 5.813 -11.989 -3.686 1.00 52.56 86 LEU A C 1
ATOM 684 O O . LEU A 1 86 ? 7.039 -12.043 -3.662 1.00 52.56 86 LEU A O 1
ATOM 688 N N . SER A 1 87 ? 5.152 -11.420 -4.699 1.00 57.34 87 SER A N 1
ATOM 689 C CA . SER A 1 87 ? 5.790 -10.802 -5.863 1.00 57.34 87 SER A CA 1
ATOM 690 C C . SER A 1 87 ? 6.013 -9.291 -5.705 1.00 57.34 87 SER A C 1
ATOM 692 O O . SER A 1 87 ? 6.198 -8.598 -6.701 1.00 57.34 87 SER A O 1
ATOM 694 N N . GLY A 1 88 ? 5.995 -8.774 -4.470 1.00 51.81 88 GLY A N 1
ATOM 695 C CA . GLY A 1 88 ? 6.448 -7.416 -4.146 1.00 51.81 88 GLY A CA 1
ATOM 696 C C . GLY A 1 88 ? 5.382 -6.320 -4.199 1.00 51.81 88 GLY A C 1
ATOM 697 O O . GLY A 1 88 ? 5.730 -5.151 -4.062 1.00 51.81 88 GLY A O 1
ATOM 698 N N . TYR A 1 89 ? 4.099 -6.664 -4.357 1.00 54.06 89 TYR A N 1
ATOM 699 C CA . TYR A 1 89 ? 3.012 -5.681 -4.393 1.00 54.06 89 TYR A CA 1
ATOM 700 C C . TYR A 1 89 ? 2.054 -5.860 -3.209 1.00 54.06 89 TYR A C 1
ATOM 702 O O . TYR A 1 89 ? 1.407 -6.899 -3.068 1.00 54.06 89 TYR A O 1
ATOM 710 N N . THR A 1 90 ? 1.954 -4.840 -2.353 1.00 57.06 90 THR A N 1
ATOM 711 C CA . THR A 1 90 ? 0.934 -4.759 -1.296 1.00 57.06 90 THR A CA 1
ATOM 712 C C . THR A 1 90 ? -0.244 -3.918 -1.756 1.00 57.06 90 THR A C 1
ATOM 714 O O . THR A 1 90 ? -0.087 -2.725 -2.003 1.00 57.06 90 THR A O 1
ATOM 717 N N . ALA A 1 91 ? -1.425 -4.531 -1.828 1.00 61.19 91 ALA A N 1
ATOM 718 C CA . ALA A 1 91 ? -2.645 -3.901 -2.323 1.00 61.19 91 ALA A CA 1
ATOM 719 C C . ALA A 1 91 ? -3.733 -3.889 -1.243 1.00 61.19 91 ALA A C 1
ATOM 721 O O . ALA A 1 91 ? -4.587 -4.774 -1.201 1.00 61.19 91 ALA A O 1
ATOM 722 N N . GLY A 1 92 ? -3.730 -2.868 -0.388 1.00 65.19 92 GLY A N 1
ATOM 723 C CA . GLY A 1 92 ? -4.872 -2.565 0.471 1.00 65.19 92 GLY A CA 1
ATOM 724 C C . GLY A 1 92 ? -4.659 -2.746 1.975 1.00 65.19 92 GLY A C 1
ATOM 725 O O . GLY A 1 92 ? -3.690 -3.314 2.482 1.00 65.19 92 GLY A O 1
ATOM 726 N N . PHE A 1 93 ? -5.571 -2.125 2.716 1.00 72.88 93 PHE A N 1
ATOM 727 C CA . PHE A 1 93 ? -5.650 -2.183 4.160 1.00 72.88 93 PHE A CA 1
ATOM 728 C C . PHE A 1 93 ? -7.128 -2.202 4.482 1.00 72.88 93 PHE A C 1
ATOM 730 O O . PHE A 1 93 ? -7.925 -1.477 3.887 1.00 72.88 93 PHE A O 1
ATOM 737 N N . GLN A 1 94 ? -7.493 -3.051 5.423 1.00 82.12 94 GLN A N 1
ATOM 738 C CA . GLN A 1 94 ? -8.835 -3.105 5.955 1.00 82.12 94 GLN A CA 1
ATOM 739 C C . GLN A 1 94 ? -8.840 -2.401 7.304 1.00 82.12 94 GLN A C 1
ATOM 741 O O . GLN A 1 94 ? -8.004 -2.679 8.166 1.00 82.12 94 GLN A O 1
ATOM 746 N N . THR A 1 95 ? -9.776 -1.478 7.494 1.00 85.62 95 THR A N 1
ATOM 747 C CA . THR A 1 95 ? -10.019 -0.863 8.795 1.00 85.62 95 THR A CA 1
ATOM 748 C C . THR A 1 95 ? -10.990 -1.718 9.600 1.00 85.62 95 THR A C 1
ATOM 750 O O . THR A 1 95 ? -12.052 -2.120 9.130 1.00 85.62 95 THR A O 1
ATOM 753 N N . THR A 1 96 ? -10.608 -2.007 10.834 1.00 89.25 96 THR A N 1
ATOM 754 C CA . THR A 1 96 ? -11.440 -2.619 11.865 1.00 89.25 96 THR A CA 1
ATOM 755 C C . THR A 1 96 ? -11.586 -1.639 13.025 1.00 89.25 96 THR A C 1
ATOM 757 O O . THR A 1 96 ? -10.832 -0.670 13.141 1.00 89.25 96 THR A O 1
ATOM 760 N N . TYR A 1 97 ? -12.586 -1.858 13.874 1.00 91.00 97 TYR A N 1
ATOM 761 C CA . TYR A 1 97 ? -12.943 -0.936 14.949 1.00 91.00 97 TYR A CA 1
ATOM 762 C C . TYR A 1 97 ? -12.810 -1.641 16.299 1.00 91.00 97 TYR A C 1
ATOM 764 O O . TYR A 1 97 ? -13.149 -2.817 16.429 1.00 91.00 97 TYR A O 1
ATOM 772 N N . ILE A 1 98 ? -12.305 -0.929 17.305 1.00 91.88 98 ILE A N 1
ATOM 773 C CA . ILE A 1 98 ? -12.187 -1.399 18.690 1.00 91.88 98 ILE A CA 1
ATOM 774 C C . ILE A 1 98 ? -13.026 -0.484 19.574 1.00 91.88 98 ILE A C 1
ATOM 776 O O . ILE A 1 98 ? -12.861 0.735 19.539 1.00 91.88 98 ILE A O 1
ATOM 780 N N . CYS A 1 99 ? -13.928 -1.060 20.366 1.00 91.81 99 CYS A N 1
ATOM 781 C CA . CYS A 1 99 ? -14.812 -0.291 21.234 1.00 91.81 99 CYS A CA 1
ATOM 782 C C . CYS A 1 99 ? -14.049 0.350 22.403 1.00 91.81 99 CYS A C 1
ATOM 784 O O . CYS A 1 99 ? -13.008 -0.144 22.840 1.00 91.81 99 CYS A O 1
ATOM 786 N N . ASN A 1 100 ? -14.631 1.407 22.969 1.00 89.19 100 ASN A N 1
ATOM 787 C CA . ASN A 1 100 ? -14.053 2.138 24.098 1.00 89.19 100 ASN A CA 1
ATOM 788 C C . ASN A 1 100 ? -13.820 1.267 25.356 1.00 89.19 100 ASN A C 1
ATOM 790 O O . ASN A 1 100 ? -12.966 1.569 26.177 1.00 89.19 100 ASN A O 1
ATOM 794 N N . ARG A 1 101 ? -14.548 0.150 25.517 1.00 86.94 101 ARG A N 1
ATOM 795 C CA . ARG A 1 101 ? -14.321 -0.775 26.646 1.00 86.94 101 ARG A CA 1
ATOM 796 C C . ARG A 1 101 ? -13.007 -1.541 26.522 1.00 86.94 101 ARG A C 1
ATOM 798 O O . ARG A 1 101 ? -12.346 -1.778 27.522 1.00 86.94 101 ARG A O 1
ATOM 805 N N . CYS A 1 102 ? -12.665 -1.959 25.306 1.00 86.44 102 CYS A N 1
ATOM 806 C CA . CYS A 1 102 ? -11.442 -2.711 25.037 1.00 86.44 102 CYS A CA 1
ATOM 807 C C . CYS A 1 102 ? -10.231 -1.786 24.943 1.00 86.44 102 CYS A C 1
ATOM 809 O O . CYS A 1 102 ? -9.140 -2.133 25.386 1.00 86.44 102 CYS A O 1
ATOM 811 N N . LYS A 1 103 ? -10.436 -0.585 24.398 1.00 84.62 103 LYS A N 1
ATOM 812 C CA . LYS A 1 103 ? -9.400 0.433 24.313 1.00 84.62 103 LYS A CA 1
ATOM 813 C C . LYS A 1 103 ? -9.966 1.780 24.756 1.00 84.62 103 LYS A C 1
ATOM 815 O O . LYS A 1 103 ? -10.570 2.460 23.919 1.00 84.62 103 LYS A O 1
ATOM 820 N N . PRO A 1 104 ? -9.795 2.141 26.042 1.00 77.56 104 PRO A N 1
ATOM 821 C CA . PRO A 1 104 ? -10.296 3.401 26.563 1.00 77.56 104 PRO A CA 1
ATOM 822 C C . PRO A 1 104 ? -9.681 4.588 25.822 1.00 77.56 104 PRO A C 1
ATOM 824 O O . PRO A 1 104 ? -8.541 4.522 25.341 1.00 77.56 104 PRO A O 1
ATOM 827 N N . LEU A 1 105 ? -10.456 5.668 25.709 1.00 71.00 105 LEU A N 1
ATOM 828 C CA . LEU A 1 105 ? -9.970 6.943 25.192 1.00 71.00 105 LEU A CA 1
ATOM 829 C C . LEU A 1 105 ? -8.725 7.345 25.991 1.00 71.00 105 LEU A C 1
ATOM 831 O O . LEU A 1 105 ? -8.752 7.341 27.221 1.00 71.00 105 LEU A O 1
ATOM 835 N N . LYS A 1 106 ? -7.614 7.630 25.300 1.00 66.88 106 LYS A N 1
ATOM 836 C CA . LYS A 1 106 ? -6.473 8.244 25.976 1.00 66.88 106 LYS A CA 1
ATOM 837 C C . LYS A 1 106 ? -6.913 9.672 26.246 1.00 66.88 106 LYS A C 1
ATOM 839 O O . LYS A 1 106 ? -6.935 10.475 25.322 1.00 66.88 106 LYS A O 1
ATOM 844 N N . GLU A 1 107 ? -7.325 9.954 27.473 1.00 57.25 107 GLU A N 1
ATOM 845 C CA . GLU A 1 107 ? -7.458 11.330 27.923 1.00 57.25 107 GLU A CA 1
ATOM 846 C C . GLU A 1 107 ? -6.070 11.960 27.784 1.00 57.25 107 GLU A C 1
ATOM 848 O O . GLU A 1 107 ? -5.099 11.496 28.387 1.00 57.25 107 GLU A O 1
ATOM 853 N N . GLU A 1 108 ? -5.947 12.949 26.899 1.00 50.97 108 GLU A N 1
ATOM 854 C CA . GLU A 1 108 ? -4.780 13.818 26.873 1.00 50.97 108 GLU A CA 1
ATOM 855 C C . GLU A 1 108 ? -4.785 14.569 28.202 1.00 50.97 108 GLU A C 1
ATOM 857 O O . GLU A 1 108 ? -5.487 15.562 28.383 1.00 50.97 108 GLU A O 1
ATOM 862 N N . ILE A 1 109 ? -4.055 14.028 29.177 1.00 46.06 109 ILE A N 1
ATOM 863 C CA . ILE A 1 109 ? -3.748 14.726 30.416 1.00 46.06 109 ILE A CA 1
ATOM 864 C C . ILE A 1 109 ? -2.849 15.897 30.009 1.00 46.06 109 ILE A C 1
ATOM 866 O O . ILE A 1 109 ? -1.631 15.759 29.916 1.00 46.06 109 ILE A O 1
ATOM 870 N N . HIS A 1 110 ? -3.463 17.039 29.714 1.00 43.25 110 HIS A N 1
ATOM 871 C CA . HIS A 1 110 ? -2.785 18.323 29.757 1.00 43.25 110 HIS A CA 1
ATOM 872 C C . HIS A 1 110 ? -2.464 18.614 31.227 1.00 43.25 110 HIS A C 1
ATOM 874 O O . HIS A 1 110 ? -3.335 19.032 31.990 1.00 43.25 110 HIS A O 1
ATOM 880 N N . GLN A 1 111 ? -1.228 18.308 31.623 1.00 37.16 111 GLN A N 1
ATOM 881 C CA . GLN A 1 111 ? -0.561 18.905 32.781 1.00 37.16 111 GLN A CA 1
ATOM 882 C C . GLN A 1 111 ? 0.319 20.056 32.306 1.00 37.16 111 GLN A C 1
ATOM 884 O O . GLN A 1 111 ? 0.945 19.901 31.231 1.00 37.16 111 GLN A O 1
#

Sequence (111 aa):
MMTKQLNPDKIAEQYRLYKQAREARIAQEQQLIQQQAETEAFWQAKKEIAGKQVTCRKSHVCVECGRVIEAGECATVKAHFTNLSLSGYTAGFQTTYICNRCKPLKEEIHQ

pLDDT: mean 80.56, std 14.18, range [37.16, 95.81]

Secondary structure (DSSP, 8-state):
-------HHHHHHHHHHHHHHHHHHHHHHHHHHHHHHHHHHHHHHHHHHTT-EEE-SS-EEBTTT--EE-TT-EEEEEEEE--B-TTS-B--EEEEEEETTTS--------

Radius of gyration: 27.61 Å; chains: 1; bounding box: 70×32×77 Å

Foldseek 3Di:
DDDPPDDVVVVVVVVVVVVVVVVVVVVVVVVVVVQVVVVVVVVVVQVVQAQDKDQAQAWAAAPPPRDIQHHRFIWGKHWAFDDPDPVPHGDDIDIHTHHCVRPPDPPPPPD